Protein AF-A0A953S7R0-F1 (afdb_monomer_lite)

Structure (mmCIF, N/CA/C/O backbone):
data_AF-A0A953S7R0-F1
#
_entry.id   AF-A0A953S7R0-F1
#
loop_
_atom_site.group_PDB
_atom_site.id
_atom_site.type_symbol
_atom_site.label_atom_id
_atom_site.label_alt_id
_atom_site.label_comp_id
_atom_site.label_asym_id
_atom_site.label_entity_id
_atom_site.label_seq_id
_atom_site.pdbx_PDB_ins_code
_atom_site.Cartn_x
_atom_site.Cartn_y
_atom_site.Cartn_z
_atom_site.occupancy
_atom_site.B_iso_or_equiv
_atom_site.auth_seq_id
_atom_site.auth_comp_id
_atom_site.auth_asym_id
_atom_site.auth_atom_id
_atom_site.pdbx_PDB_model_num
ATOM 1 N N . MET A 1 1 ? 18.252 -72.090 -15.244 1.00 44.38 1 MET A N 1
ATOM 2 C CA . MET A 1 1 ? 19.495 -71.424 -14.789 1.00 44.38 1 MET A CA 1
ATOM 3 C C . MET A 1 1 ? 19.848 -70.262 -15.709 1.00 44.38 1 MET A C 1
ATOM 5 O O . MET A 1 1 ? 20.242 -70.507 -16.841 1.00 44.38 1 MET A O 1
ATOM 9 N N . LYS A 1 2 ? 19.682 -69.029 -15.215 1.00 40.12 2 LYS A N 1
ATOM 10 C CA . LYS A 1 2 ? 20.617 -67.880 -15.266 1.00 40.12 2 LYS A CA 1
ATOM 11 C C . LYS A 1 2 ? 19.821 -66.618 -14.874 1.00 40.12 2 LYS A C 1
ATOM 13 O O . LYS A 1 2 ? 19.107 -66.084 -15.718 1.00 40.12 2 LYS A O 1
ATOM 18 N N . PRO A 1 3 ? 19.892 -66.175 -13.607 1.00 48.00 3 PRO A N 1
ATOM 19 C CA . PRO A 1 3 ? 19.294 -64.918 -13.179 1.00 48.00 3 PRO A CA 1
ATOM 20 C C . PRO A 1 3 ? 20.167 -63.772 -13.698 1.00 48.00 3 PRO A C 1
ATOM 22 O O . PRO A 1 3 ? 21.363 -63.723 -13.415 1.00 48.00 3 PRO A O 1
ATOM 25 N N . LYS A 1 4 ? 19.593 -62.874 -14.499 1.00 53.81 4 LYS A N 1
ATOM 26 C CA . LYS A 1 4 ? 20.267 -61.643 -14.911 1.00 53.81 4 LYS A CA 1
ATOM 27 C C . LYS A 1 4 ? 19.739 -60.493 -14.063 1.00 53.81 4 LYS A C 1
ATOM 29 O O . LYS A 1 4 ? 18.639 -60.006 -14.281 1.00 53.81 4 LYS A O 1
ATOM 34 N N . THR A 1 5 ? 20.582 -60.122 -13.107 1.00 53.88 5 THR A N 1
ATOM 35 C CA . THR A 1 5 ? 20.898 -58.728 -12.791 1.00 53.88 5 THR A CA 1
ATOM 36 C C . THR A 1 5 ? 19.767 -57.903 -12.175 1.00 53.88 5 THR A C 1
ATOM 38 O O . THR A 1 5 ? 19.030 -57.176 -12.830 1.00 53.88 5 THR A O 1
ATOM 41 N N . LEU A 1 6 ? 19.727 -58.009 -10.847 1.00 54.38 6 LEU A N 1
ATOM 42 C CA . LEU A 1 6 ? 19.414 -56.952 -9.892 1.00 54.38 6 LEU A CA 1
ATOM 43 C C . LEU A 1 6 ? 20.039 -55.597 -10.311 1.00 54.38 6 LEU A C 1
ATOM 45 O O . LEU A 1 6 ? 21.144 -55.576 -10.846 1.00 54.38 6 LEU A O 1
ATOM 49 N N . ILE A 1 7 ? 19.404 -54.498 -9.885 1.00 59.28 7 ILE A N 1
ATOM 50 C CA . ILE A 1 7 ? 19.931 -53.116 -9.804 1.00 59.28 7 ILE A CA 1
ATOM 51 C C . ILE A 1 7 ? 19.796 -52.275 -11.087 1.00 59.28 7 ILE A C 1
ATOM 53 O O . ILE A 1 7 ? 20.776 -52.085 -11.796 1.00 59.28 7 ILE A O 1
ATOM 57 N N . LEU A 1 8 ? 18.624 -51.665 -11.329 1.00 51.34 8 LEU A N 1
ATOM 58 C CA . LEU A 1 8 ? 18.562 -50.375 -12.048 1.00 51.34 8 LEU A CA 1
ATOM 59 C C . LEU A 1 8 ? 17.221 -49.616 -11.918 1.00 51.34 8 LEU A C 1
ATOM 61 O O . LEU A 1 8 ? 16.667 -49.210 -12.925 1.00 51.34 8 LEU A O 1
ATOM 65 N N . CYS A 1 9 ? 16.670 -49.392 -10.719 1.00 49.78 9 CYS A N 1
ATOM 66 C CA . CYS A 1 9 ? 15.515 -48.474 -10.569 1.00 49.78 9 CYS A CA 1
ATOM 67 C C . CYS A 1 9 ? 15.471 -47.759 -9.203 1.00 49.78 9 CYS A C 1
ATOM 69 O O . CYS A 1 9 ? 14.397 -47.488 -8.680 1.00 49.78 9 CYS A O 1
ATOM 71 N N . LEU A 1 10 ? 16.625 -47.447 -8.600 1.00 51.66 10 LEU A N 1
ATOM 72 C CA . LEU A 1 10 ? 16.686 -46.725 -7.318 1.00 51.66 10 LEU A CA 1
ATOM 73 C C . LEU A 1 10 ? 17.451 -45.391 -7.425 1.00 51.66 10 LEU A C 1
ATOM 75 O O . LEU A 1 10 ? 18.258 -45.065 -6.565 1.00 51.66 10 LEU A O 1
ATOM 79 N N . ILE A 1 11 ? 17.224 -44.624 -8.500 1.00 58.88 11 ILE A N 1
ATOM 80 C CA . ILE A 1 11 ? 17.767 -43.256 -8.670 1.00 58.88 11 ILE A CA 1
ATOM 81 C C . ILE A 1 11 ? 16.664 -42.302 -9.170 1.00 58.88 11 ILE A C 1
ATOM 83 O O . ILE A 1 11 ? 16.829 -41.599 -10.159 1.00 58.88 11 ILE A O 1
ATOM 87 N N . LEU A 1 12 ? 15.499 -42.298 -8.515 1.00 52.47 12 LEU A N 1
ATOM 88 C CA . LEU A 1 12 ? 14.408 -41.348 -8.812 1.00 52.47 12 LEU A CA 1
ATOM 89 C C . LEU A 1 12 ? 13.928 -40.554 -7.584 1.00 52.47 12 LEU A C 1
ATOM 91 O O . LEU A 1 12 ? 12.887 -39.912 -7.627 1.00 52.47 12 LEU A O 1
ATOM 95 N N . PHE A 1 13 ? 14.719 -40.530 -6.506 1.00 55.72 13 PHE A N 1
ATOM 96 C CA . PHE A 1 13 ? 14.444 -39.728 -5.305 1.00 55.72 13 PHE A CA 1
ATOM 97 C C . PHE A 1 13 ? 15.553 -38.721 -4.998 1.00 55.72 13 PHE A C 1
ATOM 99 O O . PHE A 1 13 ? 16.008 -38.592 -3.866 1.00 55.72 13 PHE A O 1
ATOM 106 N N . ILE A 1 14 ? 15.961 -37.958 -6.008 1.00 54.94 14 ILE A N 1
ATOM 107 C CA . ILE A 1 14 ? 16.573 -36.651 -5.768 1.00 54.94 14 ILE A CA 1
ATOM 108 C C . ILE A 1 14 ? 15.734 -35.643 -6.541 1.00 54.94 14 ILE A C 1
ATOM 110 O O . ILE A 1 14 ? 16.120 -35.159 -7.598 1.00 54.94 14 ILE A O 1
ATOM 114 N N . VAL A 1 15 ? 14.533 -35.367 -6.028 1.00 58.62 15 VAL A N 1
ATOM 115 C CA . VAL A 1 15 ? 13.910 -34.074 -6.303 1.00 58.62 15 VAL A CA 1
ATOM 116 C C . VAL A 1 15 ? 14.793 -33.083 -5.550 1.00 58.62 15 VAL A C 1
ATOM 118 O O . VAL A 1 15 ? 14.834 -33.169 -4.316 1.00 58.62 15 VAL A O 1
ATOM 121 N N . PRO A 1 16 ? 15.559 -32.201 -6.216 1.00 50.41 16 PRO A N 1
ATOM 122 C CA . PRO A 1 16 ? 16.160 -31.098 -5.498 1.00 50.41 16 PRO A CA 1
ATOM 123 C C . PRO A 1 16 ? 14.996 -30.363 -4.843 1.00 50.41 16 PRO A C 1
ATOM 125 O O . PRO A 1 16 ? 14.107 -29.849 -5.522 1.00 50.41 16 PRO A O 1
ATOM 128 N N . ARG A 1 17 ? 14.955 -30.365 -3.507 1.00 48.97 17 ARG A N 1
ATOM 129 C CA . ARG A 1 17 ? 14.194 -29.343 -2.803 1.00 48.97 17 ARG A CA 1
ATOM 130 C C . ARG A 1 17 ? 14.795 -28.049 -3.316 1.00 48.97 17 ARG A C 1
ATOM 132 O O . ARG A 1 17 ? 15.953 -27.776 -3.013 1.00 48.97 17 ARG A O 1
ATOM 139 N N . ALA A 1 18 ? 14.057 -27.325 -4.154 1.00 45.78 18 ALA A N 1
ATOM 140 C CA . ALA A 1 18 ? 14.352 -25.937 -4.421 1.00 45.78 18 ALA A CA 1
ATOM 141 C C . ALA A 1 18 ? 14.322 -25.265 -3.049 1.00 45.78 18 ALA A C 1
ATOM 143 O O . ALA A 1 18 ? 13.266 -24.948 -2.509 1.00 45.78 18 ALA A O 1
ATOM 144 N N . THR A 1 19 ? 15.485 -25.174 -2.411 1.00 48.94 19 THR A N 1
ATOM 145 C CA . THR A 1 19 ? 15.716 -24.191 -1.375 1.00 48.94 19 THR A CA 1
ATOM 146 C C . THR A 1 19 ? 15.421 -22.888 -2.084 1.00 48.94 19 THR A C 1
ATOM 148 O O . THR A 1 19 ? 16.143 -22.547 -3.021 1.00 48.94 19 THR A O 1
ATOM 151 N N . GLY A 1 20 ? 14.295 -22.257 -1.749 1.00 45.78 20 GLY A N 1
ATOM 152 C CA . GLY A 1 20 ? 13.948 -20.936 -2.242 1.00 45.78 20 GLY A CA 1
ATOM 153 C C . GLY A 1 20 ? 15.059 -19.992 -1.824 1.00 45.78 20 GLY A C 1
ATOM 154 O O . GLY A 1 20 ? 15.046 -19.440 -0.732 1.00 45.78 20 GLY A O 1
ATOM 155 N N . GLN A 1 21 ? 16.085 -19.893 -2.657 1.00 42.62 21 GLN A N 1
ATOM 156 C CA . GLN A 1 21 ? 17.024 -18.809 -2.597 1.00 42.62 21 GLN A CA 1
ATOM 157 C C . GLN A 1 21 ? 16.224 -17.654 -3.188 1.00 42.62 21 GLN A C 1
ATOM 159 O O . GLN A 1 21 ? 16.045 -17.581 -4.402 1.00 42.62 21 GLN A O 1
ATOM 164 N N . GLU A 1 22 ? 15.612 -16.842 -2.323 1.00 60.47 22 GLU A N 1
ATOM 165 C CA . GLU A 1 22 ? 14.999 -15.583 -2.739 1.00 60.47 22 GLU A CA 1
ATOM 166 C C . GLU A 1 22 ? 16.118 -14.735 -3.339 1.00 60.47 22 GLU A C 1
ATOM 168 O O . GLU A 1 22 ? 16.936 -14.129 -2.644 1.00 60.47 22 GLU A O 1
ATOM 173 N N . HIS A 1 23 ? 16.234 -14.792 -4.659 1.00 70.50 23 HIS A N 1
ATOM 174 C CA . HIS A 1 23 ? 17.117 -13.908 -5.385 1.00 70.50 23 HIS A CA 1
ATOM 175 C C . HIS A 1 23 ? 16.490 -12.516 -5.355 1.00 70.50 23 HIS A C 1
ATOM 177 O O . HIS A 1 23 ? 15.285 -12.369 -5.558 1.00 70.50 23 HIS A O 1
ATOM 183 N N . ALA A 1 24 ? 17.309 -11.497 -5.093 1.00 81.69 24 ALA A N 1
ATOM 184 C CA . ALA A 1 24 ? 16.868 -10.117 -5.236 1.00 81.69 24 ALA A CA 1
ATOM 185 C C . ALA A 1 24 ? 16.319 -9.895 -6.663 1.00 81.69 24 ALA A C 1
ATOM 187 O O . ALA A 1 24 ? 16.873 -10.471 -7.609 1.00 81.69 24 ALA A O 1
ATOM 188 N N . PRO A 1 25 ? 15.267 -9.074 -6.832 1.00 92.38 25 PRO A N 1
ATOM 189 C CA . PRO A 1 25 ? 14.711 -8.781 -8.142 1.00 92.38 25 PRO A CA 1
ATOM 190 C C . PRO A 1 25 ? 15.777 -8.167 -9.049 1.00 92.38 25 PRO A C 1
ATOM 192 O O . PRO A 1 25 ? 16.694 -7.465 -8.610 1.00 92.38 25 PRO A O 1
ATOM 195 N N . THR A 1 26 ? 15.652 -8.437 -10.343 1.00 95.75 26 THR A N 1
ATOM 196 C CA . THR A 1 26 ? 16.488 -7.780 -11.353 1.00 95.75 26 THR A CA 1
ATOM 197 C C . THR A 1 26 ? 15.986 -6.358 -11.610 1.00 95.75 26 THR A C 1
ATOM 199 O O . THR A 1 26 ? 14.813 -6.066 -11.393 1.00 95.75 26 THR A O 1
ATOM 202 N N . ALA A 1 27 ? 16.839 -5.476 -12.142 1.00 96.75 27 ALA A N 1
ATOM 203 C CA . ALA A 1 27 ? 16.406 -4.135 -12.549 1.00 96.75 27 ALA A CA 1
ATOM 204 C C . ALA A 1 27 ? 15.246 -4.180 -13.564 1.00 96.75 27 ALA A C 1
ATOM 206 O O . ALA A 1 27 ? 14.304 -3.405 -13.454 1.00 96.75 27 ALA A O 1
ATOM 207 N N . ALA A 1 28 ? 15.272 -5.130 -14.506 1.00 97.31 28 ALA A N 1
ATOM 208 C CA . ALA A 1 28 ? 14.201 -5.306 -15.488 1.00 97.31 28 ALA A CA 1
ATOM 209 C C . ALA A 1 28 ? 12.870 -5.725 -14.841 1.00 97.31 28 ALA A C 1
ATOM 211 O O . ALA A 1 28 ? 11.821 -5.220 -15.232 1.00 97.31 28 ALA A O 1
ATOM 212 N N . GLN A 1 29 ? 12.916 -6.611 -13.839 1.00 97.12 29 GLN A N 1
ATOM 213 C CA . GLN A 1 29 ? 11.737 -6.982 -13.055 1.00 97.12 29 GLN A CA 1
ATOM 214 C C . GLN A 1 29 ? 11.179 -5.759 -12.321 1.00 97.12 29 GLN A C 1
ATOM 216 O O . GLN A 1 29 ? 10.031 -5.399 -12.532 1.00 97.12 29 GLN A O 1
ATOM 221 N N . CYS A 1 30 ? 12.025 -5.048 -11.575 1.00 98.06 30 CYS A N 1
ATOM 222 C CA . CYS A 1 30 ? 11.628 -3.837 -10.862 1.00 98.06 30 CYS A CA 1
ATOM 223 C C . CYS A 1 30 ? 10.942 -2.807 -11.766 1.00 98.06 30 CYS A C 1
ATOM 225 O O . CYS A 1 30 ? 9.909 -2.249 -11.405 1.00 98.06 30 CYS A O 1
ATOM 227 N N . GLN A 1 31 ? 11.489 -2.573 -12.959 1.00 98.31 31 GLN A N 1
ATOM 228 C CA . GLN A 1 31 ? 10.913 -1.641 -13.926 1.00 98.31 31 GLN A CA 1
ATOM 229 C C . GLN A 1 31 ? 9.544 -2.099 -14.434 1.00 98.31 31 GLN A C 1
ATOM 231 O O . GLN A 1 31 ? 8.655 -1.266 -14.608 1.00 98.31 31 GLN A O 1
ATOM 236 N N . ALA A 1 32 ? 9.367 -3.402 -14.666 1.00 98.38 32 ALA A N 1
ATOM 237 C CA . ALA A 1 32 ? 8.083 -3.965 -15.066 1.00 98.38 32 ALA A CA 1
ATOM 238 C C . ALA A 1 32 ? 7.050 -3.850 -13.936 1.00 98.38 32 ALA A C 1
ATOM 240 O O . ALA A 1 32 ? 5.931 -3.397 -14.168 1.00 98.38 32 ALA A O 1
ATOM 241 N N . ASP A 1 33 ? 7.447 -4.184 -12.713 1.00 98.12 33 ASP A N 1
ATOM 242 C CA . ASP A 1 33 ? 6.555 -4.201 -11.561 1.00 98.12 33 ASP A CA 1
ATOM 243 C C . ASP A 1 33 ? 6.142 -2.782 -11.151 1.00 98.12 33 ASP A C 1
ATOM 245 O O . ASP A 1 33 ? 4.953 -2.511 -10.981 1.00 98.12 33 ASP A O 1
ATOM 249 N N . VAL A 1 34 ? 7.065 -1.812 -11.122 1.00 97.94 34 VAL A N 1
ATOM 250 C CA . VAL A 1 34 ? 6.709 -0.409 -10.836 1.00 97.94 34 VAL A CA 1
ATOM 251 C C . VAL A 1 34 ? 5.864 0.224 -11.942 1.00 97.94 34 VAL A C 1
ATOM 253 O O . VAL A 1 34 ? 5.074 1.119 -11.653 1.00 97.94 34 VAL A O 1
ATOM 256 N N . ALA A 1 35 ? 5.978 -0.233 -13.194 1.00 97.94 35 ALA A N 1
ATOM 257 C CA . ALA A 1 35 ? 5.121 0.251 -14.276 1.00 97.94 35 ALA A CA 1
ATOM 258 C C . ALA A 1 35 ? 3.649 -0.139 -14.072 1.00 97.94 35 ALA A C 1
ATOM 260 O O . ALA A 1 35 ? 2.767 0.563 -14.557 1.00 97.94 35 ALA A O 1
ATOM 261 N N . VAL A 1 36 ? 3.385 -1.233 -13.350 1.00 97.88 36 VAL A N 1
ATOM 262 C CA . VAL A 1 36 ? 2.026 -1.686 -13.023 1.00 97.88 36 VAL A CA 1
ATOM 263 C C . VAL A 1 36 ? 1.592 -1.179 -11.649 1.00 97.88 36 VAL A C 1
ATOM 265 O O . VAL A 1 36 ? 0.457 -0.757 -11.470 1.00 97.88 36 VAL A O 1
ATOM 268 N N . TRP A 1 37 ? 2.470 -1.240 -10.652 1.00 97.56 37 TRP A N 1
ATOM 269 C CA . TRP A 1 37 ? 2.123 -0.996 -9.251 1.00 97.56 37 TRP A CA 1
ATOM 270 C C . TRP A 1 37 ? 2.327 0.445 -8.797 1.00 97.56 37 TRP A C 1
ATOM 272 O O . TRP A 1 37 ? 1.748 0.829 -7.783 1.00 97.56 37 TRP A O 1
ATOM 282 N N . GLY A 1 38 ? 3.165 1.202 -9.505 1.00 95.44 38 GLY A N 1
ATOM 283 C CA . GLY A 1 38 ? 3.450 2.616 -9.262 1.00 95.44 38 GLY A CA 1
ATOM 284 C C . GLY A 1 38 ? 2.666 3.560 -10.174 1.00 95.44 38 GLY A C 1
ATOM 285 O O . GLY A 1 38 ? 3.044 4.722 -10.304 1.00 95.44 38 GLY A O 1
ATOM 286 N N . ASP A 1 39 ? 1.613 3.074 -10.839 1.00 95.88 39 ASP A N 1
ATOM 287 C CA . ASP A 1 39 ? 0.712 3.917 -11.625 1.00 95.88 39 ASP A CA 1
ATOM 288 C C . ASP A 1 39 ? -0.041 4.885 -10.695 1.00 95.88 39 ASP A C 1
ATOM 290 O O . ASP A 1 39 ? -0.776 4.471 -9.796 1.00 95.88 39 ASP A O 1
ATOM 294 N N . SER A 1 40 ? 0.118 6.191 -10.926 1.00 94.44 40 SER A N 1
ATOM 295 C CA . SER A 1 40 ? -0.504 7.243 -10.113 1.00 94.44 40 SER A CA 1
ATOM 296 C C . SER A 1 40 ? -2.037 7.208 -10.121 1.00 94.44 40 SER A C 1
ATOM 298 O O . SER A 1 40 ? -2.671 7.747 -9.210 1.00 94.44 40 SER A O 1
ATOM 300 N N . SER A 1 41 ? -2.655 6.598 -11.138 1.00 97.00 41 SER A N 1
ATOM 301 C CA . SER A 1 41 ? -4.108 6.407 -11.179 1.00 97.00 41 SER A CA 1
ATOM 302 C C . SER A 1 41 ? -4.592 5.446 -10.090 1.00 97.00 41 SER A C 1
ATOM 304 O O . SER A 1 41 ? -5.605 5.732 -9.454 1.00 97.00 41 SER A O 1
ATOM 306 N N . LEU A 1 42 ? -3.829 4.387 -9.783 1.00 96.38 42 LEU A N 1
ATOM 307 C CA . LEU A 1 42 ? -4.148 3.454 -8.697 1.00 96.38 42 LEU A CA 1
ATOM 308 C C . LEU A 1 42 ? -4.152 4.159 -7.342 1.00 96.38 42 LEU A C 1
ATOM 310 O O . LEU A 1 42 ? -5.045 3.933 -6.523 1.00 96.38 42 LEU A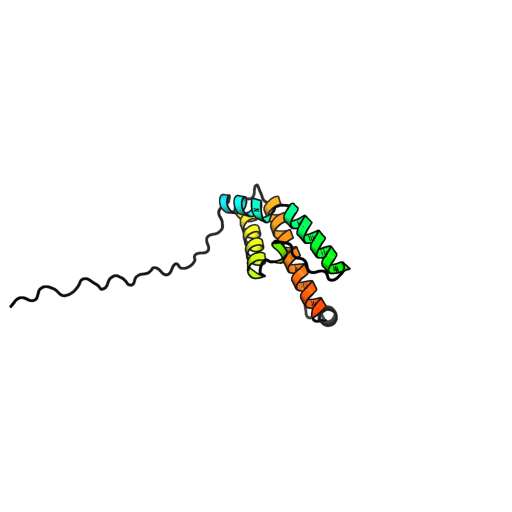 O 1
ATOM 314 N N . GLU A 1 43 ? -3.161 5.022 -7.110 1.00 96.88 43 GLU A N 1
ATOM 315 C CA . GLU A 1 43 ? -3.071 5.806 -5.881 1.00 96.88 43 GLU A CA 1
ATOM 316 C C . GLU A 1 43 ? -4.220 6.812 -5.768 1.00 96.88 43 GLU A C 1
ATOM 318 O O . GLU A 1 43 ? -4.857 6.905 -4.718 1.00 96.88 43 GLU A O 1
ATOM 323 N N . THR A 1 44 ? -4.531 7.520 -6.856 1.00 98.12 44 THR A N 1
ATOM 324 C CA . THR A 1 44 ? -5.629 8.497 -6.892 1.00 98.12 44 THR A CA 1
ATOM 325 C C . THR A 1 44 ? -6.969 7.826 -6.596 1.00 98.12 44 THR A C 1
ATOM 327 O O . THR A 1 44 ? -7.661 8.231 -5.661 1.00 98.12 44 THR A O 1
ATOM 330 N N . GLU A 1 45 ? -7.301 6.746 -7.311 1.00 98.25 45 GLU A N 1
ATOM 331 C CA . GLU A 1 45 ? -8.546 6.001 -7.096 1.00 98.25 45 GLU A CA 1
ATOM 332 C C . GLU A 1 45 ? -8.638 5.453 -5.669 1.00 98.25 45 GLU A C 1
ATOM 334 O O . GLU A 1 45 ? -9.684 5.553 -5.019 1.00 98.25 45 GLU A O 1
ATOM 339 N N . TYR A 1 46 ? -7.545 4.873 -5.158 1.00 98.50 46 TYR A N 1
ATOM 340 C CA . TYR A 1 46 ? -7.515 4.354 -3.796 1.00 98.50 46 TYR A CA 1
ATOM 341 C C . TYR A 1 46 ? -7.764 5.467 -2.774 1.00 98.50 46 TYR A C 1
ATOM 343 O O . TYR A 1 46 ? -8.603 5.282 -1.892 1.00 98.50 46 TYR A O 1
ATOM 351 N N . ASN A 1 47 ? -7.090 6.613 -2.898 1.00 98.12 47 ASN A N 1
ATOM 352 C CA . ASN A 1 47 ? -7.187 7.721 -1.948 1.00 98.12 47 ASN A CA 1
ATOM 353 C C . ASN A 1 47 ? -8.572 8.387 -1.962 1.00 98.12 47 ASN A C 1
ATOM 355 O O . ASN A 1 47 ? -9.114 8.712 -0.901 1.00 98.12 47 ASN A O 1
ATOM 359 N N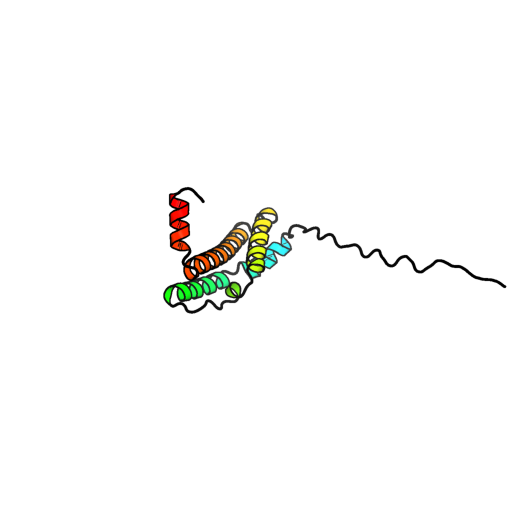 . GLU A 1 48 ? -9.189 8.551 -3.133 1.00 98.19 48 GLU A N 1
ATOM 360 C CA . GLU A 1 48 ? -10.559 9.067 -3.255 1.00 98.19 48 GLU A CA 1
ATOM 361 C C . GLU A 1 48 ? -11.579 8.121 -2.602 1.00 98.19 48 GLU A C 1
ATOM 363 O O . GLU A 1 48 ? -12.431 8.540 -1.802 1.00 98.19 48 GLU A O 1
ATOM 368 N N . ALA A 1 49 ? -11.462 6.818 -2.874 1.00 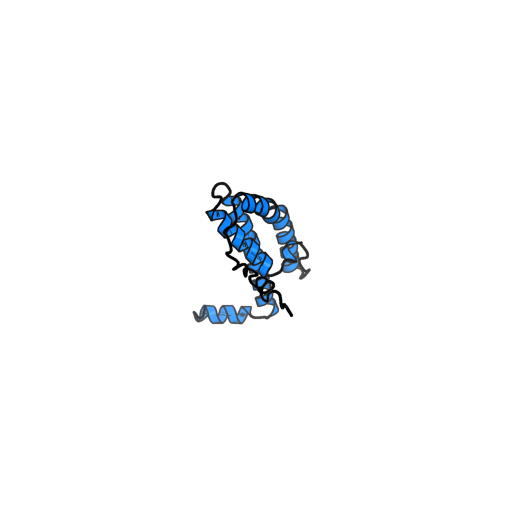98.31 49 ALA A N 1
ATOM 369 C CA . ALA A 1 49 ? -12.320 5.806 -2.269 1.00 98.31 49 ALA A CA 1
ATOM 370 C C . ALA A 1 49 ? -12.087 5.686 -0.753 1.00 98.31 49 ALA A C 1
ATOM 372 O O . ALA A 1 49 ? -13.041 5.534 0.014 1.00 98.31 49 ALA A O 1
ATOM 373 N N . GLN A 1 50 ? -10.839 5.812 -0.298 1.00 97.81 50 GLN A N 1
ATOM 374 C CA . GLN A 1 50 ? -10.488 5.787 1.118 1.00 97.81 50 GLN A CA 1
ATOM 375 C C . GLN A 1 50 ? -11.020 7.021 1.855 1.00 97.81 50 GLN A C 1
ATOM 377 O O . GLN A 1 50 ? -11.568 6.896 2.950 1.00 97.81 50 GLN A O 1
ATOM 382 N N . THR A 1 51 ? -10.957 8.199 1.235 1.00 97.38 51 THR A N 1
ATOM 383 C CA . THR A 1 51 ? -11.576 9.425 1.764 1.00 97.38 51 THR A CA 1
ATOM 384 C C . THR A 1 51 ? -13.090 9.253 1.900 1.00 97.38 51 THR A C 1
ATOM 386 O O . THR A 1 51 ? -13.680 9.605 2.923 1.00 97.38 51 THR A O 1
ATOM 389 N N . THR A 1 52 ? -13.729 8.634 0.907 1.00 97.62 52 THR A N 1
ATOM 390 C CA . THR A 1 52 ? -15.164 8.320 0.956 1.00 97.62 52 THR A CA 1
ATOM 391 C C . THR A 1 52 ? -15.494 7.356 2.100 1.00 97.62 52 THR A C 1
ATOM 393 O O . THR A 1 52 ? -16.484 7.569 2.808 1.00 97.62 52 THR A O 1
ATOM 396 N N . PHE A 1 53 ? -14.656 6.342 2.334 1.00 96.50 53 PHE A N 1
ATOM 397 C CA . PHE A 1 53 ? -14.786 5.443 3.482 1.00 96.50 53 PHE A CA 1
ATOM 398 C C . PHE A 1 53 ? -14.686 6.191 4.813 1.00 96.50 53 PHE A C 1
ATOM 400 O O . PHE A 1 53 ? -15.548 6.012 5.669 1.00 96.50 53 PHE A O 1
ATOM 407 N N . VAL A 1 54 ? -13.689 7.062 4.979 1.00 94.00 54 VAL A N 1
ATOM 408 C CA . VAL A 1 54 ? -13.515 7.848 6.212 1.00 94.00 54 VAL A CA 1
ATOM 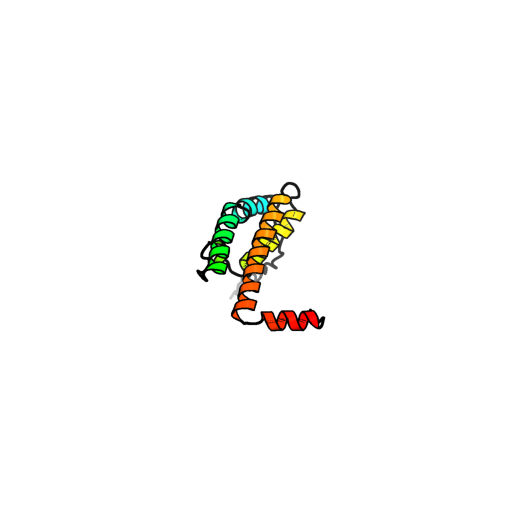409 C C . VAL A 1 54 ? -14.720 8.758 6.470 1.00 94.00 54 VAL A C 1
ATOM 411 O O . VAL A 1 54 ? -15.194 8.842 7.600 1.00 94.00 54 VAL A O 1
ATOM 414 N N . ASN A 1 55 ? -15.255 9.397 5.428 1.00 95.31 55 ASN A N 1
ATOM 415 C CA . ASN A 1 55 ? -16.341 10.367 5.568 1.00 95.31 55 ASN A CA 1
ATOM 416 C C . ASN A 1 55 ? -17.727 9.731 5.743 1.00 95.31 55 ASN A C 1
ATOM 418 O O . ASN A 1 55 ? -18.579 10.296 6.424 1.00 95.31 55 ASN A O 1
ATOM 422 N N . SER A 1 56 ? -17.984 8.592 5.095 1.00 95.50 56 SER A N 1
ATOM 423 C CA . SER A 1 56 ? -19.338 8.017 4.986 1.00 95.50 56 SER A CA 1
ATOM 424 C C . SER A 1 56 ? -19.454 6.558 5.427 1.00 95.50 56 SER A C 1
ATOM 426 O O . SER A 1 56 ? -20.552 6.008 5.442 1.00 95.50 56 SER A O 1
ATOM 428 N N . GLY A 1 57 ? -18.340 5.896 5.742 1.00 93.69 57 GLY A N 1
ATOM 429 C CA . GLY A 1 57 ? -18.291 4.459 6.016 1.00 93.69 57 GLY A CA 1
ATOM 430 C C . GLY A 1 57 ? -18.436 3.570 4.776 1.00 93.69 57 GLY A C 1
ATOM 431 O O . GLY A 1 57 ? -18.401 2.347 4.907 1.00 93.69 57 GLY A O 1
ATOM 432 N N . THR A 1 58 ? -18.581 4.144 3.575 1.00 96.19 58 THR A N 1
ATOM 433 C CA . THR A 1 58 ? -18.694 3.377 2.323 1.00 96.19 58 THR A CA 1
ATOM 434 C C . THR A 1 58 ? -17.388 2.623 2.049 1.00 96.19 58 THR A C 1
ATOM 436 O O . THR A 1 58 ? -16.363 3.274 1.865 1.00 96.19 58 THR A O 1
ATOM 439 N N . PRO A 1 59 ? -17.374 1.275 2.007 1.00 95.25 59 PRO A N 1
ATOM 440 C CA . PRO A 1 59 ? -16.132 0.516 1.867 1.00 95.25 59 PRO A CA 1
ATOM 441 C C . PRO A 1 59 ? -15.363 0.843 0.584 1.00 95.25 59 PRO A C 1
ATOM 443 O O . PRO A 1 59 ? -15.954 0.889 -0.497 1.00 95.25 59 PRO A O 1
ATOM 446 N N . ASN A 1 60 ? -14.041 0.978 0.703 1.00 97.81 60 ASN A N 1
ATOM 447 C CA . ASN A 1 60 ? -13.140 1.089 -0.439 1.00 97.81 60 ASN A CA 1
ATOM 448 C C . ASN A 1 60 ? -13.116 -0.242 -1.220 1.00 97.81 60 ASN A C 1
ATOM 450 O O . ASN A 1 60 ? -12.884 -1.305 -0.642 1.00 97.81 60 ASN A O 1
ATOM 454 N N . LYS A 1 61 ? -13.403 -0.186 -2.526 1.00 97.25 61 LYS A N 1
ATOM 455 C CA . LYS A 1 61 ? -13.508 -1.351 -3.426 1.00 97.25 61 LYS A CA 1
ATOM 456 C C . LYS A 1 61 ? -12.556 -1.272 -4.623 1.00 97.25 61 LYS A C 1
ATOM 458 O O . LYS A 1 61 ? -12.770 -1.996 -5.598 1.00 97.25 61 LYS A O 1
ATOM 463 N N . THR A 1 62 ? -11.543 -0.409 -4.575 1.00 98.31 62 THR A N 1
ATOM 464 C CA . THR A 1 62 ? -10.505 -0.372 -5.614 1.00 98.31 62 THR A CA 1
ATOM 465 C C . THR A 1 62 ? -9.727 -1.682 -5.649 1.00 98.31 62 THR A C 1
ATOM 467 O O . THR A 1 62 ? -9.771 -2.481 -4.708 1.00 98.31 62 THR A O 1
ATOM 470 N N . ASP A 1 63 ? -9.006 -1.929 -6.738 1.00 97.94 63 ASP A N 1
ATOM 471 C CA . ASP A 1 63 ? -8.240 -3.168 -6.877 1.00 97.94 63 ASP A CA 1
ATOM 472 C C . ASP A 1 63 ? -7.125 -3.280 -5.834 1.00 97.94 63 ASP A C 1
ATOM 474 O O . ASP A 1 63 ? -6.917 -4.357 -5.276 1.00 97.94 63 ASP A O 1
ATOM 478 N N . VAL A 1 64 ? -6.509 -2.156 -5.454 1.00 98.25 64 VAL A N 1
ATOM 479 C CA . VAL A 1 64 ? -5.531 -2.102 -4.357 1.00 98.25 64 VAL A CA 1
ATOM 480 C C . VAL A 1 64 ? -6.176 -2.443 -3.009 1.00 98.25 64 VAL A C 1
ATOM 482 O O . VAL A 1 64 ? -5.606 -3.199 -2.220 1.00 98.25 64 VAL A O 1
ATOM 485 N N . ALA A 1 65 ? -7.397 -1.963 -2.742 1.00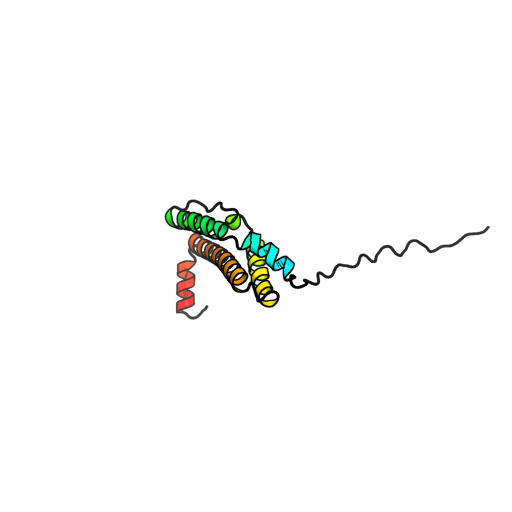 97.69 65 ALA A N 1
ATOM 486 C CA . ALA A 1 65 ? -8.102 -2.269 -1.497 1.00 97.69 65 ALA A CA 1
ATOM 487 C C . ALA A 1 65 ? -8.428 -3.767 -1.346 1.00 97.69 65 ALA A C 1
ATOM 489 O O . ALA A 1 65 ? -8.488 -4.264 -0.220 1.00 97.69 65 ALA A O 1
ATOM 490 N N . LYS A 1 66 ? -8.588 -4.494 -2.461 1.00 97.88 66 LYS A N 1
ATOM 491 C CA . LYS A 1 66 ? -8.858 -5.943 -2.483 1.00 97.88 66 LYS A CA 1
ATOM 492 C C . LYS A 1 66 ? -7.623 -6.806 -2.218 1.00 97.88 66 LYS A C 1
ATOM 494 O O . LYS A 1 66 ? -7.782 -7.988 -1.917 1.00 97.88 66 LYS A O 1
ATOM 499 N N . LEU A 1 67 ? -6.411 -6.260 -2.338 1.00 98.00 67 LEU A N 1
ATOM 500 C CA . LEU A 1 67 ? -5.181 -7.020 -2.104 1.00 98.00 67 LEU A CA 1
ATOM 501 C C . LEU A 1 67 ? -5.109 -7.510 -0.652 1.00 98.00 67 LEU A C 1
ATOM 503 O O . LEU A 1 67 ? -5.501 -6.801 0.275 1.00 98.00 67 LEU A O 1
ATOM 507 N N . GLY A 1 68 ? -4.563 -8.703 -0.424 1.00 97.06 68 GLY A N 1
ATOM 508 C CA . GLY A 1 68 ? -4.304 -9.206 0.930 1.00 97.06 68 GLY A CA 1
ATOM 509 C C . GLY A 1 68 ? -3.262 -8.370 1.685 1.00 97.06 68 GLY A C 1
ATOM 510 O O . GLY A 1 68 ? -2.611 -7.497 1.113 1.00 97.06 68 GLY A O 1
ATOM 511 N N . TRP A 1 69 ? -3.099 -8.613 2.989 1.00 96.88 69 TRP A N 1
ATOM 512 C CA . TRP A 1 69 ? -2.021 -7.989 3.773 1.00 96.88 69 TRP A CA 1
ATOM 513 C C . TRP A 1 69 ? -0.640 -8.388 3.240 1.00 96.88 69 TRP A C 1
ATOM 515 O O . TRP A 1 69 ? 0.214 -7.527 3.032 1.00 96.88 69 TRP A O 1
ATOM 525 N N . ASP A 1 70 ? -0.462 -9.678 2.957 1.00 97.75 70 ASP A N 1
ATOM 526 C CA . ASP A 1 70 ? 0.811 -10.228 2.491 1.00 97.75 70 ASP A CA 1
ATOM 527 C C . ASP A 1 70 ? 1.189 -9.685 1.114 1.00 97.75 70 ASP A C 1
ATOM 529 O O . ASP A 1 70 ? 2.336 -9.322 0.899 1.00 97.75 70 ASP A O 1
ATOM 533 N N . GLU A 1 71 ? 0.216 -9.532 0.216 1.00 98.12 71 GLU A N 1
ATOM 534 C CA . GLU A 1 71 ? 0.439 -8.987 -1.126 1.00 98.12 71 GLU A CA 1
ATOM 535 C C . GLU A 1 71 ? 0.849 -7.508 -1.087 1.00 98.12 71 GLU A C 1
ATOM 537 O O . GLU A 1 71 ? 1.817 -7.112 -1.730 1.00 98.12 71 GLU A O 1
ATOM 542 N N . VAL A 1 72 ? 0.164 -6.681 -0.288 1.00 98.19 72 VAL A N 1
ATOM 543 C CA . VAL A 1 72 ? 0.551 -5.270 -0.093 1.00 98.19 72 VAL A CA 1
ATOM 544 C C . VAL A 1 72 ? 1.962 -5.174 0.497 1.00 98.19 72 VAL A C 1
ATOM 546 O O . VAL A 1 72 ? 2.776 -4.375 0.034 1.00 98.19 72 VAL A O 1
ATOM 549 N N . THR A 1 73 ? 2.265 -6.025 1.479 1.00 97.31 73 THR A N 1
ATOM 550 C CA . THR A 1 73 ? 3.586 -6.091 2.120 1.00 97.31 73 THR A CA 1
ATOM 551 C C . THR A 1 73 ? 4.668 -6.541 1.135 1.00 97.31 73 THR A C 1
ATOM 553 O O . THR A 1 73 ? 5.753 -5.964 1.103 1.00 97.31 73 THR A O 1
ATOM 556 N N . ALA A 1 74 ? 4.381 -7.545 0.303 1.00 97.19 74 ALA A N 1
ATOM 557 C CA . ALA A 1 74 ? 5.301 -8.056 -0.706 1.00 97.19 74 ALA A CA 1
ATOM 558 C C . ALA A 1 74 ? 5.654 -6.973 -1.730 1.00 97.19 74 ALA A C 1
ATOM 560 O O . ALA A 1 74 ? 6.836 -6.708 -1.942 1.00 97.19 74 ALA A O 1
ATOM 561 N N . ARG A 1 75 ? 4.652 -6.266 -2.271 1.00 97.69 75 ARG A N 1
ATOM 562 C CA . ARG A 1 75 ? 4.873 -5.148 -3.204 1.00 97.69 75 ARG A CA 1
ATOM 563 C C . ARG A 1 75 ? 5.693 -4.028 -2.572 1.00 97.69 75 ARG A C 1
ATOM 565 O O . ARG A 1 75 ? 6.639 -3.541 -3.185 1.00 97.69 75 ARG A O 1
ATOM 572 N N . GLN A 1 76 ? 5.389 -3.650 -1.327 1.00 97.75 76 GLN A N 1
ATOM 573 C CA . GLN A 1 76 ? 6.180 -2.655 -0.597 1.00 97.75 76 GLN A CA 1
ATOM 574 C C . GLN A 1 76 ? 7.652 -3.088 -0.464 1.00 97.75 76 GLN A C 1
ATOM 576 O O . GLN A 1 76 ? 8.562 -2.307 -0.756 1.00 97.75 76 GLN A O 1
ATOM 581 N N . ASN A 1 77 ? 7.892 -4.328 -0.033 1.00 96.62 77 ASN A N 1
ATOM 582 C CA . ASN A 1 77 ? 9.235 -4.872 0.182 1.00 96.62 77 ASN A CA 1
ATOM 583 C C . ASN A 1 77 ? 10.028 -5.024 -1.118 1.00 96.62 77 ASN A C 1
ATOM 585 O O . ASN A 1 77 ? 11.244 -4.793 -1.135 1.00 96.62 77 ASN A O 1
ATOM 589 N N . GLU A 1 78 ? 9.358 -5.373 -2.213 1.00 97.31 78 GLU A N 1
ATOM 590 C CA . GLU A 1 78 ? 9.989 -5.420 -3.523 1.00 97.31 78 GLU A CA 1
ATOM 591 C C . GLU A 1 78 ? 10.452 -4.024 -3.944 1.00 97.31 78 GLU A C 1
ATOM 593 O O . GLU A 1 78 ? 11.628 -3.855 -4.259 1.00 97.31 78 GLU A O 1
ATOM 598 N N . MET A 1 79 ? 9.608 -2.993 -3.813 1.00 97.62 79 MET A N 1
ATOM 599 C CA . MET A 1 79 ? 9.987 -1.610 -4.133 1.00 97.62 79 MET A CA 1
ATOM 600 C C . MET A 1 79 ? 11.155 -1.094 -3.268 1.00 97.62 79 MET A C 1
ATOM 602 O O . MET A 1 79 ? 12.058 -0.428 -3.782 1.00 97.62 79 MET A O 1
ATOM 606 N N . ILE A 1 80 ? 11.222 -1.474 -1.982 1.00 95.69 80 ILE A N 1
ATOM 607 C CA . ILE A 1 80 ? 12.390 -1.210 -1.109 1.00 95.69 80 ILE A CA 1
ATOM 608 C C . ILE A 1 80 ? 13.666 -1.842 -1.677 1.00 95.69 80 ILE A C 1
ATOM 610 O O . ILE A 1 80 ? 14.761 -1.279 -1.573 1.00 95.69 80 ILE A O 1
ATOM 614 N N . THR A 1 81 ? 13.548 -3.034 -2.251 1.00 96.62 81 THR A N 1
ATOM 615 C CA . THR A 1 81 ? 14.683 -3.747 -2.835 1.00 96.62 81 THR A CA 1
ATOM 616 C C . THR A 1 81 ? 15.059 -3.168 -4.198 1.00 96.62 81 THR A C 1
ATOM 618 O O . THR A 1 81 ? 16.247 -2.993 -4.473 1.00 96.62 81 THR A O 1
ATOM 621 N N . CYS A 1 82 ? 14.075 -2.753 -4.997 1.00 97.25 82 CYS A N 1
ATOM 622 C CA . CYS A 1 82 ? 14.256 -2.117 -6.299 1.00 97.25 82 CYS A CA 1
ATOM 623 C C . CYS A 1 82 ? 15.075 -0.828 -6.233 1.00 97.25 82 CYS A C 1
ATOM 625 O O . CYS A 1 82 ? 15.988 -0.638 -7.036 1.00 97.25 82 CYS A O 1
ATOM 627 N N . VAL A 1 83 ? 14.874 -0.022 -5.185 1.00 95.62 83 VAL A N 1
ATOM 628 C CA . VAL A 1 83 ? 15.717 1.146 -4.866 1.00 95.62 83 VAL A CA 1
ATOM 629 C C . VAL A 1 83 ? 17.219 0.812 -4.840 1.00 95.62 83 VAL A C 1
ATOM 631 O O . VAL A 1 83 ? 18.053 1.654 -5.179 1.00 95.62 83 VAL A O 1
ATOM 634 N N . LYS A 1 84 ? 17.594 -0.407 -4.430 1.00 93.25 84 LYS A N 1
ATOM 635 C CA . LYS A 1 84 ? 19.000 -0.823 -4.305 1.00 93.25 84 LYS A CA 1
ATOM 636 C C . LYS A 1 84 ? 19.594 -1.295 -5.633 1.00 93.25 84 LYS A C 1
ATOM 638 O O . LYS A 1 84 ? 20.791 -1.087 -5.836 1.00 93.25 84 LYS A O 1
ATOM 643 N N . VAL A 1 85 ? 18.789 -1.927 -6.491 1.00 95.06 85 VAL A N 1
ATOM 644 C CA . VAL A 1 85 ? 19.238 -2.583 -7.736 1.00 95.06 85 VAL A CA 1
ATOM 645 C C . VAL A 1 85 ? 19.070 -1.718 -8.987 1.00 95.06 85 VAL A C 1
ATOM 647 O O . VAL A 1 85 ? 19.799 -1.923 -9.951 1.00 95.06 85 VAL A O 1
ATOM 650 N N . ASP A 1 86 ? 18.173 -0.729 -8.964 1.00 96.81 86 ASP A N 1
ATOM 651 C CA . ASP A 1 86 ? 17.933 0.208 -10.067 1.00 96.81 86 ASP A CA 1
ATOM 652 C C . ASP A 1 86 ? 17.824 1.650 -9.541 1.00 96.81 86 ASP A C 1
ATOM 654 O O . ASP A 1 86 ? 16.751 2.223 -9.348 1.00 96.81 86 ASP A O 1
ATOM 658 N N . ARG A 1 87 ? 18.982 2.256 -9.265 1.00 94.44 87 ARG A N 1
ATOM 659 C CA . ARG A 1 87 ? 19.049 3.601 -8.670 1.00 94.44 87 ARG A CA 1
ATOM 660 C C . ARG A 1 87 ? 18.558 4.708 -9.601 1.00 94.44 87 ARG A C 1
ATOM 662 O O . ARG A 1 87 ? 18.190 5.772 -9.111 1.00 94.44 87 ARG A O 1
ATOM 669 N N . GLU A 1 88 ? 18.550 4.483 -10.912 1.00 96.94 88 GLU A N 1
ATOM 670 C CA . GLU A 1 88 ? 18.112 5.485 -11.889 1.00 96.94 88 GLU A CA 1
ATOM 671 C C . GLU A 1 88 ? 16.604 5.754 -11.783 1.00 96.94 88 GLU A C 1
ATOM 673 O O . GLU A 1 88 ? 16.161 6.883 -11.986 1.00 96.94 88 GLU A O 1
ATOM 678 N N . ASN A 1 89 ? 15.820 4.752 -11.369 1.00 97.38 89 ASN A N 1
ATOM 679 C CA . ASN A 1 89 ? 14.377 4.875 -11.142 1.00 97.38 89 ASN A CA 1
ATOM 680 C C . ASN A 1 89 ? 14.003 5.042 -9.656 1.00 97.38 89 ASN A C 1
ATOM 682 O O . ASN A 1 89 ? 12.845 4.843 -9.290 1.00 97.38 89 ASN A O 1
ATOM 686 N N . PHE A 1 90 ? 14.952 5.457 -8.804 1.00 96.62 90 PHE A N 1
ATOM 687 C CA . PHE A 1 90 ? 14.781 5.596 -7.349 1.00 96.62 90 PHE A CA 1
ATOM 688 C C . PHE A 1 90 ? 13.450 6.237 -6.930 1.00 96.62 90 PHE A C 1
ATOM 690 O O . PHE A 1 90 ? 12.754 5.698 -6.072 1.00 96.62 90 PHE A O 1
ATOM 697 N N . ALA A 1 91 ? 13.095 7.376 -7.535 1.00 97.25 91 ALA A N 1
ATOM 698 C CA . ALA A 1 91 ? 11.893 8.123 -7.170 1.00 97.25 91 ALA A CA 1
ATOM 699 C C . ALA A 1 91 ? 10.614 7.299 -7.384 1.00 97.25 91 ALA A C 1
ATOM 701 O O . ALA A 1 91 ? 9.780 7.239 -6.489 1.00 97.25 91 ALA A O 1
ATOM 702 N N . LYS A 1 92 ? 10.510 6.578 -8.509 1.00 97.81 92 LYS A N 1
ATOM 703 C CA . LYS A 1 92 ? 9.334 5.755 -8.830 1.00 97.81 92 LYS A CA 1
ATOM 704 C C . LYS A 1 92 ? 9.134 4.637 -7.810 1.00 97.81 92 LYS A C 1
ATOM 706 O O . LYS A 1 92 ? 8.025 4.426 -7.334 1.00 97.81 92 LYS A O 1
ATOM 711 N N . TYR A 1 93 ? 10.215 3.948 -7.441 1.00 98.25 93 TYR A N 1
ATOM 712 C CA . TYR A 1 93 ? 10.154 2.892 -6.430 1.00 98.25 93 TYR A CA 1
ATOM 713 C C . TYR A 1 93 ? 9.817 3.446 -5.049 1.00 98.25 93 TYR A C 1
ATOM 715 O O . TYR A 1 93 ? 9.043 2.841 -4.311 1.00 98.25 93 TYR A O 1
ATOM 723 N N . LEU A 1 94 ? 10.375 4.606 -4.694 1.00 96.88 94 LEU A N 1
ATOM 724 C CA . LEU A 1 94 ? 10.093 5.243 -3.416 1.00 96.88 94 LEU A CA 1
ATOM 725 C C . LEU A 1 94 ? 8.628 5.681 -3.308 1.00 96.88 94 LEU A C 1
ATOM 727 O O . LEU A 1 94 ? 8.022 5.496 -2.253 1.00 96.88 94 LEU A O 1
ATOM 731 N N . ASP A 1 95 ? 8.064 6.234 -4.377 1.00 97.69 95 ASP A N 1
ATOM 732 C CA . ASP A 1 95 ? 6.669 6.668 -4.404 1.00 97.69 95 ASP A CA 1
ATOM 733 C C . ASP A 1 95 ? 5.721 5.463 -4.347 1.00 97.69 95 ASP A C 1
ATOM 735 O O . ASP A 1 95 ? 4.862 5.412 -3.467 1.00 97.69 95 ASP A O 1
ATOM 739 N N . ALA A 1 96 ? 5.965 4.416 -5.144 1.00 98.12 96 ALA A N 1
ATOM 740 C CA . ALA A 1 96 ? 5.204 3.167 -5.058 1.00 98.12 96 ALA A CA 1
ATOM 741 C C . ALA A 1 96 ? 5.292 2.528 -3.656 1.00 98.12 96 ALA A C 1
ATOM 743 O O . ALA A 1 96 ? 4.279 2.142 -3.074 1.00 98.12 96 ALA A O 1
ATOM 744 N N . MET A 1 97 ? 6.487 2.469 -3.055 1.00 97.25 97 MET A N 1
ATOM 745 C CA . MET A 1 97 ? 6.674 1.982 -1.683 1.00 97.25 97 MET A CA 1
ATOM 746 C C . MET A 1 97 ? 5.846 2.786 -0.670 1.00 97.25 97 MET A C 1
ATOM 748 O O . MET A 1 97 ? 5.236 2.200 0.226 1.00 97.25 97 MET A O 1
ATOM 752 N N . ARG A 1 98 ? 5.839 4.120 -0.777 1.00 97.75 98 ARG A N 1
ATOM 753 C CA . ARG A 1 98 ? 5.067 5.001 0.114 1.00 97.75 98 ARG A CA 1
ATOM 754 C C . ARG A 1 98 ? 3.571 4.784 -0.040 1.00 97.75 98 ARG A C 1
ATOM 756 O O . ARG A 1 98 ? 2.880 4.746 0.975 1.00 97.75 98 ARG A O 1
ATOM 763 N N . PHE A 1 99 ? 3.103 4.589 -1.267 1.00 98.38 99 PHE A N 1
ATOM 764 C CA . PHE A 1 99 ? 1.709 4.273 -1.533 1.00 98.38 99 PHE A CA 1
ATOM 765 C C . PHE A 1 99 ? 1.288 2.957 -0.860 1.00 98.38 99 PHE A C 1
ATOM 767 O O . PHE A 1 99 ? 0.351 2.937 -0.068 1.00 98.38 99 PHE A O 1
ATOM 774 N N . TYR A 1 100 ? 2.020 1.854 -1.047 1.00 98.56 100 TYR A N 1
ATOM 775 C CA . TYR A 1 100 ? 1.664 0.605 -0.352 1.00 98.56 100 TYR A CA 1
ATOM 776 C C . TYR A 1 100 ? 1.809 0.712 1.175 1.00 98.56 100 TYR A C 1
ATOM 778 O O . TYR A 1 100 ? 1.031 0.104 1.913 1.00 98.56 100 TYR A O 1
ATOM 786 N N . HIS A 1 101 ? 2.738 1.536 1.671 1.00 98.19 101 HIS A N 1
ATOM 787 C CA . HIS A 1 101 ? 2.837 1.827 3.100 1.00 98.19 101 HIS A CA 1
ATOM 788 C C . HIS A 1 101 ? 1.604 2.568 3.644 1.00 98.19 101 HIS A C 1
ATOM 790 O O . HIS A 1 101 ? 1.132 2.233 4.732 1.00 98.19 101 HIS A O 1
ATOM 796 N N . SER A 1 102 ? 1.052 3.539 2.905 1.00 98.00 102 SER A N 1
ATOM 797 C CA . SER A 1 102 ? -0.163 4.251 3.326 1.00 98.00 102 SER A CA 1
ATOM 798 C C . SER A 1 102 ? -1.379 3.322 3.355 1.00 98.00 102 SER A C 1
ATOM 800 O O . SER A 1 102 ? -2.127 3.340 4.330 1.00 98.00 102 SER A O 1
ATOM 802 N N . VAL A 1 103 ? -1.500 2.406 2.386 1.00 98.44 103 VAL A N 1
ATOM 803 C CA . VAL A 1 103 ? -2.540 1.359 2.382 1.00 98.44 103 VAL A CA 1
ATOM 804 C C . VAL A 1 103 ? -2.479 0.507 3.658 1.00 98.44 103 VAL A C 1
ATOM 806 O O . VAL A 1 103 ? -3.508 0.196 4.266 1.00 98.44 103 VAL A O 1
ATOM 809 N N . MET A 1 104 ? -1.278 0.125 4.106 1.00 98.25 104 MET A N 1
ATOM 810 C CA . MET A 1 104 ? -1.104 -0.608 5.368 1.00 98.25 104 MET A CA 1
ATOM 811 C C . MET A 1 104 ? -1.478 0.243 6.585 1.00 98.25 104 MET A C 1
ATOM 813 O O . MET A 1 104 ? -2.138 -0.258 7.501 1.00 98.25 104 MET A O 1
ATOM 817 N N . ALA A 1 105 ? -1.084 1.518 6.592 1.00 97.69 105 ALA A N 1
ATOM 818 C CA . ALA A 1 105 ? -1.405 2.450 7.667 1.00 97.69 105 ALA A CA 1
ATOM 819 C C . ALA A 1 105 ? -2.923 2.646 7.811 1.00 97.69 105 ALA A C 1
ATOM 821 O O . ALA A 1 105 ? -3.438 2.563 8.927 1.00 97.69 105 ALA A O 1
ATOM 822 N N . ASP A 1 106 ? -3.655 2.793 6.704 1.00 97.75 106 ASP A N 1
ATOM 823 C CA . ASP A 1 106 ? -5.119 2.874 6.710 1.00 97.75 106 ASP A CA 1
ATOM 824 C C . ASP A 1 106 ? -5.751 1.617 7.305 1.00 97.75 106 ASP A C 1
ATOM 826 O O . ASP A 1 106 ? -6.654 1.693 8.139 1.00 97.75 106 ASP A O 1
ATOM 830 N N . ARG A 1 107 ? -5.275 0.430 6.908 1.00 96.94 107 ARG A N 1
ATOM 831 C CA . ARG A 1 107 ? -5.776 -0.848 7.440 1.00 96.94 107 ARG A CA 1
ATOM 832 C C . ARG A 1 107 ? -5.578 -0.941 8.947 1.00 96.94 107 ARG A C 1
ATOM 834 O O . ARG A 1 107 ? -6.513 -1.320 9.657 1.00 96.94 107 ARG A O 1
ATOM 841 N N . LEU A 1 108 ? -4.395 -0.563 9.430 1.00 96.00 108 LEU A N 1
ATOM 842 C CA . LEU A 1 108 ? -4.088 -0.531 10.856 1.00 96.00 108 LEU A CA 1
ATOM 843 C C . LEU A 1 108 ? -4.975 0.479 11.590 1.00 96.00 108 LEU A C 1
ATOM 845 O O . LEU A 1 108 ? -5.597 0.132 12.594 1.00 96.00 108 LEU A O 1
ATOM 849 N N . PHE A 1 109 ? -5.093 1.698 11.067 1.00 94.69 109 PHE A N 1
ATOM 850 C CA . PHE A 1 109 ? -5.934 2.741 11.646 1.00 94.69 109 PHE A CA 1
ATOM 851 C C . PHE A 1 109 ? -7.403 2.305 11.733 1.00 94.69 109 PHE A C 1
ATOM 853 O O . PHE A 1 109 ? -8.050 2.461 12.772 1.00 94.69 109 PHE A O 1
ATOM 860 N N . ASN A 1 110 ? -7.917 1.671 10.678 1.00 93.88 110 ASN A N 1
ATOM 861 C CA . ASN A 1 110 ? -9.285 1.161 10.623 1.00 93.88 110 ASN A CA 1
ATOM 862 C C . ASN A 1 110 ? -9.511 0.010 11.608 1.00 93.88 110 ASN A C 1
ATOM 864 O O . ASN A 1 110 ? -10.579 -0.075 12.216 1.00 93.88 110 ASN A O 1
ATOM 868 N N . PHE A 1 111 ? -8.524 -0.873 11.787 1.00 95.56 111 PHE A N 1
ATOM 869 C CA . PHE A 1 111 ? -8.567 -1.922 12.804 1.00 95.56 111 PHE A CA 1
ATOM 870 C C . PHE A 1 111 ? -8.626 -1.314 14.210 1.00 95.56 111 PHE A C 1
ATOM 872 O O . PHE A 1 111 ? -9.566 -1.577 14.959 1.00 95.56 111 PHE A O 1
ATOM 879 N N . VAL A 1 112 ? -7.679 -0.436 14.540 1.00 96.06 112 VAL A N 1
ATOM 880 C CA . VAL A 1 112 ? -7.600 0.224 15.850 1.00 96.06 112 VAL A CA 1
ATOM 881 C C . VAL A 1 112 ? -8.886 0.990 16.169 1.00 96.06 112 VAL A C 1
ATOM 883 O O . VAL A 1 112 ? -9.406 0.887 17.281 1.00 96.06 112 VAL A O 1
ATOM 886 N N . THR A 1 113 ? -9.442 1.693 15.181 1.00 92.06 113 THR A N 1
ATOM 887 C CA . THR A 1 113 ? -10.702 2.434 15.316 1.00 92.06 113 THR A CA 1
ATOM 888 C C . THR A 1 113 ? -11.886 1.497 15.555 1.00 92.06 113 THR A C 1
ATOM 890 O O . THR A 1 113 ? -12.592 1.646 16.550 1.00 92.06 113 THR A O 1
ATOM 893 N N . ARG A 1 114 ? -12.094 0.489 14.695 1.00 94.19 114 ARG A N 1
ATOM 894 C CA . ARG A 1 114 ? -13.250 -0.424 14.789 1.00 94.19 114 ARG A CA 1
ATOM 895 C C . ARG A 1 114 ? -13.245 -1.259 16.073 1.00 94.19 114 ARG A C 1
ATOM 897 O O . ARG A 1 114 ? -14.307 -1.635 16.559 1.00 94.19 114 ARG A O 1
ATOM 904 N N . HIS A 1 115 ? -12.066 -1.534 16.623 1.00 96.50 115 HIS A N 1
ATOM 905 C CA . HIS A 1 115 ? -11.904 -2.284 17.867 1.00 96.50 115 HIS A CA 1
ATOM 906 C C . HIS A 1 115 ? -11.802 -1.393 19.119 1.00 96.50 115 HIS A C 1
ATOM 908 O O . HIS A 1 115 ? -11.538 -1.908 20.201 1.00 96.50 115 HIS A O 1
ATOM 914 N N . ASN A 1 116 ? -12.044 -0.077 19.007 1.00 94.50 116 ASN A N 1
ATOM 915 C CA . ASN A 1 116 ? -11.978 0.889 20.115 1.00 94.50 116 ASN A CA 1
ATOM 916 C C . ASN A 1 116 ? -10.624 0.905 20.859 1.00 94.50 116 ASN A C 1
ATOM 918 O O . ASN A 1 116 ? -10.551 1.267 22.034 1.00 94.50 116 ASN A O 1
ATOM 922 N N . LEU 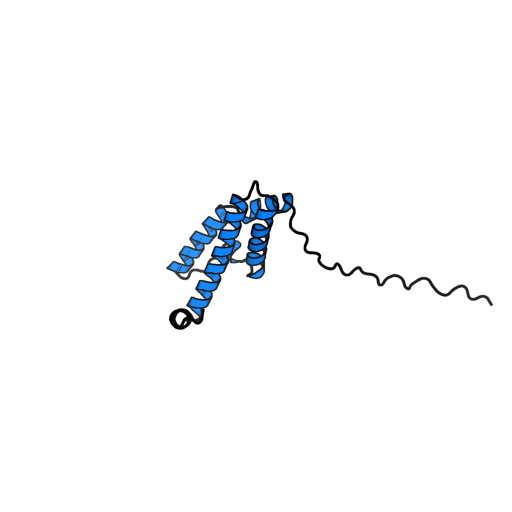A 1 117 ? -9.535 0.556 20.167 1.00 96.88 117 LEU A N 1
ATOM 923 C CA . LEU A 1 117 ? -8.187 0.460 20.741 1.00 96.88 117 LEU A CA 1
ATOM 924 C C . LEU A 1 117 ? -7.478 1.821 20.835 1.00 96.88 117 LEU A C 1
ATOM 926 O O . LEU A 1 117 ? -6.416 1.928 21.442 1.00 96.88 117 LEU A O 1
ATOM 930 N N . TRP A 1 118 ? -8.060 2.887 20.276 1.00 94.62 118 TRP A N 1
ATOM 931 C CA . TRP A 1 118 ? -7.431 4.213 20.241 1.00 94.62 118 TRP A CA 1
ATOM 932 C C . TRP A 1 118 ? -7.183 4.811 21.629 1.00 94.62 118 TRP A C 1
ATOM 934 O O . TRP A 1 118 ? -6.139 5.409 21.888 1.00 94.62 118 TRP A O 1
ATOM 944 N N . SER A 1 119 ? -8.135 4.642 22.548 1.00 94.75 119 SER A N 1
ATOM 945 C CA . SER A 1 119 ? -7.985 5.117 23.926 1.00 94.75 119 SER A CA 1
ATOM 946 C C . SER A 1 119 ? -6.878 4.369 24.667 1.00 94.75 119 SER A C 1
ATOM 948 O O . SER A 1 119 ? -6.122 4.995 25.408 1.00 94.75 119 SER A O 1
ATOM 950 N N . GLN A 1 120 ? -6.755 3.057 24.433 1.00 95.62 120 GLN A N 1
ATOM 951 C CA . GLN A 1 120 ? -5.688 2.242 25.009 1.00 95.62 120 GLN A CA 1
ATOM 952 C C . GLN A 1 120 ? -4.325 2.670 24.464 1.00 95.62 120 GLN A C 1
ATOM 954 O O . GLN A 1 120 ? -3.447 2.996 25.257 1.00 95.62 120 GLN A O 1
ATOM 959 N N . LEU A 1 121 ? -4.187 2.769 23.137 1.00 95.19 121 LEU A N 1
ATOM 960 C CA . LEU A 1 121 ? -2.950 3.196 22.479 1.00 95.19 121 LEU A CA 1
ATOM 961 C C . LEU A 1 121 ? -2.443 4.530 23.048 1.00 95.19 121 LEU A C 1
ATOM 963 O O . LEU A 1 121 ? -1.292 4.624 23.462 1.00 95.19 121 LEU A O 1
ATOM 967 N N . LYS A 1 122 ? -3.313 5.546 23.160 1.00 95.06 122 LYS A N 1
ATOM 968 C CA . LYS A 1 122 ? -2.944 6.849 23.750 1.00 95.06 122 LYS A CA 1
ATOM 969 C C . LYS A 1 122 ? -2.532 6.752 25.220 1.00 95.06 122 LYS A C 1
ATOM 971 O O . LYS A 1 122 ? -1.656 7.488 25.664 1.00 95.06 122 LYS A O 1
ATOM 976 N N . SER A 1 123 ? -3.198 5.895 25.993 1.00 96.75 123 SER A N 1
ATOM 977 C CA . SER A 1 123 ? -2.892 5.718 27.414 1.00 96.75 123 SER A CA 1
ATOM 978 C C . SER A 1 123 ? -1.537 5.043 27.620 1.00 96.75 123 SER A C 1
ATOM 980 O O . SER A 1 123 ? -0.777 5.467 28.488 1.00 96.75 123 SER A O 1
ATOM 982 N N . GLU A 1 124 ? -1.232 4.009 26.836 1.00 97.12 124 GLU A N 1
ATOM 983 C CA . GLU A 1 124 ? 0.042 3.287 26.888 1.00 97.12 124 GLU A CA 1
ATOM 984 C C . GLU A 1 124 ? 1.207 4.154 26.400 1.00 97.12 124 GLU A C 1
ATOM 986 O O . GLU A 1 124 ? 2.250 4.187 27.055 1.00 97.12 124 GLU A O 1
ATOM 991 N N . ASP A 1 125 ? 1.010 4.931 25.331 1.00 97.00 125 ASP A N 1
ATOM 992 C CA . ASP A 1 125 ? 2.000 5.895 24.840 1.00 97.00 125 ASP A CA 1
ATOM 993 C C . ASP A 1 125 ? 2.327 6.974 25.888 1.00 97.00 125 ASP A C 1
ATOM 995 O O . ASP A 1 125 ? 3.496 7.196 26.202 1.00 97.00 125 ASP A O 1
ATOM 999 N N . ALA A 1 126 ? 1.313 7.554 26.544 1.00 97.44 126 ALA A N 1
ATOM 1000 C CA . ALA A 1 126 ? 1.510 8.523 27.629 1.00 97.44 126 ALA A CA 1
ATOM 1001 C C . ALA A 1 126 ? 2.258 7.939 28.846 1.00 97.44 126 ALA A C 1
ATOM 1003 O O . ALA A 1 126 ? 2.872 8.676 29.616 1.00 97.44 126 ALA A O 1
ATOM 1004 N N . GLN A 1 127 ? 2.214 6.617 29.023 1.00 97.94 127 GLN A N 1
ATOM 1005 C CA . GLN A 1 127 ? 2.970 5.888 30.046 1.00 97.94 127 GLN A CA 1
ATOM 1006 C C . GLN A 1 127 ? 4.373 5.471 29.571 1.00 97.94 127 GLN A C 1
ATOM 1008 O O . GLN A 1 127 ? 5.119 4.878 30.349 1.00 97.94 127 GLN A O 1
ATOM 1013 N N . GLY A 1 128 ? 4.734 5.739 28.313 1.00 96.56 128 GLY A N 1
ATOM 1014 C CA . GLY A 1 128 ? 6.006 5.336 27.716 1.00 96.56 128 GLY A CA 1
ATOM 1015 C C . GLY A 1 128 ? 6.103 3.846 27.375 1.00 96.56 128 GLY A C 1
ATOM 1016 O O . GLY A 1 128 ? 7.213 3.335 27.269 1.00 96.56 128 GLY A O 1
ATOM 1017 N N . LYS A 1 129 ? 4.973 3.143 27.212 1.00 95.38 129 LYS A N 1
ATOM 1018 C CA . LYS A 1 129 ? 4.902 1.692 26.928 1.00 95.38 129 LYS A CA 1
ATOM 1019 C C . LYS A 1 129 ? 4.855 1.344 25.432 1.00 95.38 129 LYS A C 1
ATOM 1021 O O . LYS A 1 129 ? 4.422 0.251 25.079 1.00 95.38 129 LYS A O 1
ATOM 1026 N N . ARG A 1 130 ? 5.251 2.287 24.579 1.00 83.19 130 ARG A N 1
ATOM 1027 C CA . ARG A 1 130 ? 5.365 2.099 23.128 1.00 83.19 130 ARG A CA 1
ATOM 1028 C C . ARG A 1 130 ? 6.395 1.035 22.751 1.00 83.19 130 ARG A C 1
ATOM 1030 O O . ARG A 1 130 ? 7.429 0.950 23.452 1.00 83.19 130 ARG A O 1
#

Secondary structure (DSSP, 8-state):
--------S-------------PPPPHHHHHHHHHHHS-HHHHHHHHHHHHHHHHH-PPP-SHHHHS-HHHHHHHHHHHHHHHHH-GGGHHHHHHHHHHHHHHHHHHHHHHHHHTT-HHHHHHHHHTT--

Radius of gyration: 24.27 Å; chains: 1; bounding box: 40×82×46 Å

pLDDT: mean 88.69, std 17.28, range [40.12, 98.56]

Foldseek 3Di:
DDDDDDDDDPPPPCPPPPPPPPDQDALVRLVVLLVPQLPVVLLVLQVVLLVCCVVPVRDRDGPLLPDDPVRLVVLLVNLVSSCVNPVVCNVSSVNSNVSSVVSVVSVVVVVCVVVVVVVVVVVCVVVVND

Sequence (130 aa):
MKPKTLILCLILFIVPRATGQEHAPTAAQCQADVAVWGDSSLETEYNEAQTTFVNSGTPNKTDVAKLGWDEVTARQNEMITCVKVDRENFAKYLDAMRFYHSVMADRLFNFVTRHNLWSQLKSEDAQGKR